Protein AF-A0A8H9FYK7-F1 (afdb_monomer)

Mean predicted aligned error: 7.8 Å

Foldseek 3Di:
DDDDDDPDDPPPPVPPALWFKKKKKKAKDPCQQQKKKKKWKKFFAPVFQDDPPWDKPQFDWDWDDDDRGMTIIMGIDVRPPDRMTMIITPTITQKIKMWMFMEGNDPPDAWMKMKIFMDGPNDTQDIDIDTHGNPDRGIWMWMAGSNRRNDIDID

Nearest PDB structures (foldseek):
  3u6g-assembly1_B  TM=6.099E-01  e=1.774E-05  Phocaeicola vulgatus ATCC 8482
  7ohz-assembly2_A  TM=3.981E-01  e=7.502E-01  Rattus norvegicus
  6owo-assembly1_M  TM=3.719E-01  e=5.424E-01  Mus musculus
  4mdr-assembly1_A  TM=4.360E-01  e=1.688E+00  Homo sapiens
  4en2-assembly2_A  TM=2.996E-01  e=4.468E+00  Mus musculus

pLDDT: mean 86.56, std 16.85, range [32.59, 98.5]

Solvent-accessible surface area (backbone atoms only — not comparable to full-atom values): 8569 Å² total; per-residue (Å²): 137,86,82,82,82,76,78,76,76,87,72,76,68,82,80,64,73,55,40,43,43,43,34,43,37,38,40,43,37,97,64,37,64,48,22,26,39,39,35,42,41,35,38,30,30,93,86,35,83,46,56,94,82,70,53,56,43,78,51,79,62,47,81,76,44,79,47,42,43,39,37,32,29,40,31,74,36,76,53,35,89,59,54,60,49,51,38,27,46,77,54,64,27,25,28,44,33,42,32,40,30,47,45,55,74,49,86,90,52,75,59,47,37,36,38,40,38,37,24,48,91,88,40,82,50,39,73,49,77,49,74,39,44,58,85,41,79,66,62,46,32,42,39,39,38,52,75,45,47,78,50,73,48,78,88

Sequence (155 aa):
MNISCQKDDENDIDNYMGKKVVELRITFGSNYATYGVNFGLQVASIDGGLNSSFRFDGINSTPSIVNDASITHQAEMSPISSSSQSIKTLMPVSSFSIATIAANLTENSTPLTAKYEFYIDGKKTAEKSLSFQSNDYAAKVLIFDVSNPSKLTEN

Secondary structure (DSSP, 8-state):
----------------TT-B-EEEEEEE-TTGGGEEEEEEEEEE-TT----TT--EESS--EEEEE-SSEEEEEEEESS---SEEEEEESS-BSEEEEEEEEEESSTTPPPEEEEEEEEETTEEEEEEEEEE-TT--PPEEEEEETTSTT-EEE-

Structure (mmCIF, N/CA/C/O backbone):
data_AF-A0A8H9FYK7-F1
#
_entry.id   AF-A0A8H9FYK7-F1
#
loop_
_atom_site.group_PDB
_atom_site.id
_atom_site.type_symbol
_atom_site.label_atom_id
_atom_site.label_alt_id
_atom_site.label_comp_id
_atom_site.label_asym_id
_atom_site.label_entity_id
_atom_site.label_seq_id
_atom_site.pdbx_PDB_ins_code
_atom_site.Cartn_x
_atom_site.Cartn_y
_atom_site.Cartn_z
_atom_site.occupancy
_atom_site.B_iso_or_equiv
_atom_site.auth_seq_id
_atom_site.auth_comp_id
_atom_site.auth_asym_id
_atom_site.auth_atom_id
_atom_site.pdbx_PDB_model_num
ATOM 1 N N . MET A 1 1 ? 44.154 32.854 -27.784 1.00 35.88 1 MET A N 1
ATOM 2 C CA . MET A 1 1 ? 42.839 32.450 -27.244 1.00 35.88 1 MET A CA 1
ATOM 3 C C . MET A 1 1 ? 42.866 30.942 -27.093 1.00 35.88 1 MET A C 1
ATOM 5 O O . MET A 1 1 ? 42.847 30.260 -28.104 1.00 35.88 1 MET A O 1
ATOM 9 N N . ASN A 1 2 ? 43.016 30.437 -25.869 1.00 32.59 2 ASN A N 1
ATOM 10 C CA . ASN A 1 2 ? 42.885 29.008 -25.585 1.00 32.59 2 ASN A CA 1
ATOM 11 C C . ASN A 1 2 ? 41.474 28.790 -25.049 1.00 32.59 2 ASN A C 1
ATOM 13 O O . ASN A 1 2 ? 41.136 29.317 -23.991 1.00 32.59 2 ASN A O 1
ATOM 17 N N . ILE A 1 3 ? 40.652 28.076 -25.812 1.00 42.03 3 ILE A N 1
ATOM 18 C CA . ILE A 1 3 ? 39.334 27.637 -25.367 1.00 42.03 3 ILE A CA 1
ATOM 19 C C . ILE A 1 3 ? 39.540 26.321 -24.616 1.00 42.03 3 ILE A C 1
ATOM 21 O O . ILE A 1 3 ? 40.102 25.362 -25.139 1.00 42.03 3 ILE A O 1
ATOM 25 N N . SER A 1 4 ? 39.139 26.364 -23.350 1.00 43.75 4 SER A N 1
ATOM 26 C CA . SER A 1 4 ? 39.103 25.284 -22.372 1.00 43.75 4 SER A CA 1
ATOM 27 C C . SER A 1 4 ? 38.319 24.070 -22.884 1.00 43.75 4 SER A C 1
ATOM 29 O O . SER A 1 4 ? 37.209 24.226 -23.382 1.00 43.75 4 SER A O 1
ATOM 31 N N . CYS A 1 5 ? 38.868 22.866 -22.712 1.00 44.12 5 CYS A N 1
ATOM 32 C CA . CYS A 1 5 ? 38.086 21.632 -22.632 1.00 44.12 5 CYS A CA 1
ATOM 33 C C . CYS A 1 5 ? 38.011 21.250 -21.152 1.00 44.12 5 CYS A C 1
ATOM 35 O O . CYS A 1 5 ? 38.846 20.490 -20.659 1.00 44.12 5 CYS A O 1
ATOM 37 N N . GLN A 1 6 ? 37.045 21.816 -20.429 1.00 41.66 6 GLN A N 1
ATOM 38 C CA . GLN A 1 6 ? 36.577 21.185 -19.202 1.00 41.66 6 GLN A CA 1
ATOM 39 C C . GLN A 1 6 ? 35.798 19.940 -19.624 1.00 41.66 6 GLN A C 1
ATOM 41 O O . GLN A 1 6 ? 34.865 20.026 -20.418 1.00 41.66 6 GLN A O 1
ATOM 46 N N . LYS A 1 7 ? 36.243 18.775 -19.147 1.00 45.22 7 LYS A N 1
ATOM 47 C CA . LYS A 1 7 ? 35.390 17.594 -19.082 1.00 45.22 7 LYS A CA 1
ATOM 48 C C . LYS A 1 7 ? 34.287 17.945 -18.096 1.00 45.22 7 LYS A C 1
ATOM 50 O O . LYS A 1 7 ? 34.588 18.129 -16.919 1.00 45.22 7 LYS A O 1
ATOM 55 N N . ASP A 1 8 ? 33.073 18.115 -18.603 1.00 41.72 8 ASP A N 1
ATOM 56 C CA . ASP A 1 8 ? 31.896 18.159 -17.753 1.00 41.72 8 ASP A CA 1
ATOM 57 C C . ASP A 1 8 ? 31.828 16.852 -16.967 1.00 41.72 8 ASP A C 1
ATOM 59 O O . ASP A 1 8 ? 32.059 15.765 -17.505 1.00 41.72 8 ASP A O 1
ATOM 63 N N . ASP A 1 9 ? 31.595 17.019 -15.672 1.00 39.38 9 ASP A N 1
ATOM 64 C CA . ASP A 1 9 ? 31.474 15.970 -14.683 1.00 39.38 9 ASP A CA 1
ATOM 65 C C . ASP A 1 9 ? 30.520 14.874 -15.173 1.00 39.38 9 ASP A C 1
ATOM 67 O O . ASP A 1 9 ? 29.344 15.127 -15.449 1.00 39.38 9 ASP A O 1
ATOM 71 N N . GLU A 1 10 ? 31.014 13.635 -15.196 1.00 42.81 10 GLU A N 1
ATOM 72 C CA . GLU A 1 10 ? 30.197 12.425 -15.118 1.00 42.81 10 GLU A CA 1
ATOM 73 C C . GLU A 1 10 ? 29.521 12.390 -13.737 1.00 42.81 10 GLU A C 1
ATOM 75 O O . GLU A 1 10 ? 29.811 11.560 -12.880 1.00 42.81 10 GLU A O 1
ATOM 80 N N . ASN A 1 11 ? 28.592 13.314 -13.495 1.00 38.06 11 ASN A N 1
ATOM 81 C CA . ASN A 1 11 ? 27.454 12.993 -12.660 1.00 38.06 11 ASN A CA 1
ATOM 82 C C . ASN A 1 11 ? 26.525 12.177 -13.551 1.00 38.06 11 ASN A C 1
ATOM 84 O O . ASN A 1 11 ? 25.569 12.706 -14.123 1.00 38.06 11 ASN A O 1
ATOM 88 N N . ASP A 1 12 ? 26.846 10.887 -13.671 1.00 37.44 12 ASP A N 1
ATOM 89 C CA . ASP A 1 12 ? 25.883 9.834 -13.974 1.00 37.44 12 ASP A CA 1
ATOM 90 C C . ASP A 1 12 ? 24.775 9.931 -12.914 1.00 37.44 12 ASP A C 1
ATOM 92 O O . ASP A 1 12 ? 24.747 9.247 -11.891 1.00 37.44 12 ASP A O 1
ATOM 96 N N . ILE A 1 13 ? 23.855 10.873 -13.124 1.00 43.84 13 ILE A N 1
ATOM 97 C CA . ILE A 1 13 ? 22.510 10.780 -12.592 1.00 43.84 13 ILE A CA 1
ATOM 98 C C . ILE A 1 13 ? 22.006 9.508 -13.241 1.00 43.84 13 ILE A C 1
ATOM 100 O O . ILE A 1 13 ? 21.737 9.532 -14.439 1.00 43.84 13 ILE A O 1
ATOM 104 N N . ASP A 1 14 ? 21.968 8.418 -12.472 1.00 41.62 14 ASP A N 1
ATOM 105 C CA . ASP A 1 14 ? 21.412 7.119 -12.844 1.00 41.62 14 ASP A CA 1
ATOM 106 C C . ASP A 1 14 ? 20.065 7.317 -13.550 1.00 41.62 14 ASP A C 1
ATOM 108 O O . ASP A 1 14 ? 18.987 7.273 -12.952 1.00 41.62 14 ASP A O 1
ATOM 112 N N . ASN A 1 15 ? 20.123 7.528 -14.861 1.00 41.91 15 ASN A N 1
ATOM 113 C CA . ASN A 1 15 ? 18.984 7.763 -15.731 1.00 41.91 15 ASN A CA 1
ATOM 114 C C . ASN A 1 15 ? 18.419 6.403 -16.158 1.00 41.91 15 ASN A C 1
ATOM 116 O O . ASN A 1 15 ? 18.028 6.180 -17.304 1.00 41.91 15 ASN A O 1
ATOM 120 N N . TYR A 1 16 ? 18.443 5.444 -15.227 1.00 45.53 16 TYR A N 1
ATOM 121 C CA . TYR A 1 16 ? 18.049 4.071 -15.465 1.00 45.53 16 TYR A CA 1
ATOM 122 C C . TYR A 1 16 ? 16.518 3.998 -15.453 1.00 45.53 16 TYR A C 1
ATOM 124 O O . TYR A 1 16 ? 15.873 3.739 -14.439 1.00 45.53 16 TYR A O 1
ATOM 132 N N . MET A 1 17 ? 15.949 4.270 -16.628 1.00 57.38 17 MET A N 1
ATOM 133 C CA . MET A 1 17 ? 14.714 3.671 -17.137 1.00 57.38 17 MET A CA 1
ATOM 134 C C . MET A 1 17 ? 13.450 3.862 -16.289 1.00 57.38 17 MET A C 1
ATOM 136 O O . MET A 1 17 ? 12.656 2.937 -16.223 1.00 57.38 17 MET A O 1
ATOM 140 N N . GLY A 1 18 ? 13.225 5.011 -15.636 1.00 75.75 18 GLY A N 1
ATOM 141 C CA . GLY A 1 18 ? 11.903 5.393 -15.088 1.00 75.75 18 GLY A CA 1
ATOM 142 C C . GLY A 1 18 ? 11.185 4.341 -14.219 1.00 75.75 18 GLY A C 1
ATOM 143 O O . GLY A 1 18 ? 9.966 4.400 -14.068 1.00 75.75 18 GLY A O 1
ATOM 144 N N . LYS A 1 19 ? 11.922 3.356 -13.694 1.00 90.06 19 LYS A N 1
ATOM 145 C CA . LYS A 1 19 ? 11.426 2.189 -12.972 1.00 90.06 19 LYS A CA 1
ATOM 146 C C . LYS A 1 19 ? 12.319 1.926 -11.790 1.00 90.06 19 LYS A C 1
ATOM 148 O O . LYS A 1 19 ? 13.541 1.878 -11.923 1.00 90.06 19 LYS A O 1
ATOM 153 N N . LYS A 1 20 ? 11.710 1.684 -10.640 1.00 92.88 20 LYS A N 1
ATOM 154 C CA . LYS A 1 20 ? 12.424 1.401 -9.399 1.00 92.88 20 LYS A CA 1
ATOM 155 C C . LYS A 1 20 ? 11.628 0.427 -8.559 1.00 92.88 20 LYS A C 1
ATOM 157 O O . LYS A 1 20 ? 10.419 0.277 -8.728 1.00 92.88 20 LYS A O 1
ATOM 162 N N . VAL A 1 21 ? 12.328 -0.249 -7.659 1.00 94.25 21 VAL A N 1
ATOM 163 C CA . VAL A 1 21 ? 11.668 -1.006 -6.603 1.00 94.25 21 VAL A CA 1
ATOM 164 C C . VAL A 1 21 ? 11.094 -0.006 -5.605 1.00 94.25 21 VAL A C 1
ATOM 166 O O . VAL A 1 21 ? 11.822 0.796 -5.023 1.00 94.25 21 VAL A O 1
ATOM 169 N N . VAL A 1 22 ? 9.781 -0.067 -5.423 1.00 96.38 22 VAL A N 1
ATOM 170 C CA . VAL A 1 22 ? 9.030 0.751 -4.472 1.00 96.38 22 VAL A CA 1
ATOM 171 C C . VAL A 1 22 ? 8.748 -0.056 -3.209 1.00 96.38 22 VAL A C 1
ATOM 173 O O . VAL A 1 22 ? 8.333 -1.218 -3.293 1.00 96.38 22 VAL A O 1
ATOM 176 N N . GLU A 1 23 ? 8.953 0.571 -2.051 1.00 98.31 23 GLU A N 1
ATOM 177 C CA . GLU A 1 23 ? 8.504 0.086 -0.745 1.00 98.31 23 GLU A CA 1
ATOM 178 C C . GLU A 1 23 ? 7.422 1.020 -0.169 1.00 98.31 23 GLU A C 1
ATOM 180 O O . GLU A 1 23 ? 7.653 2.189 0.139 1.00 98.31 23 GLU A O 1
ATOM 185 N N . LEU A 1 24 ? 6.229 0.443 -0.061 1.00 98.31 24 LEU A N 1
ATOM 186 C CA . LEU A 1 24 ? 5.086 0.745 0.787 1.00 98.31 24 LEU A CA 1
ATOM 187 C C . LEU A 1 24 ? 5.349 0.644 2.293 1.00 98.31 24 LEU A C 1
ATOM 189 O O . LEU A 1 24 ? 5.353 -0.483 2.758 1.00 98.31 24 LEU A O 1
ATOM 193 N N . ARG A 1 25 ? 5.433 1.711 3.096 1.00 98.44 25 ARG A N 1
ATOM 194 C CA . ARG A 1 25 ? 5.246 1.585 4.560 1.00 98.44 25 ARG A CA 1
ATOM 195 C C . ARG A 1 25 ? 3.942 2.214 5.017 1.00 98.44 25 ARG A C 1
ATOM 197 O O . ARG A 1 25 ? 3.696 3.387 4.763 1.00 98.44 25 ARG A O 1
ATOM 204 N N . ILE A 1 26 ? 3.122 1.440 5.718 1.00 98.44 26 ILE A N 1
ATOM 205 C CA . ILE A 1 26 ? 1.863 1.887 6.309 1.00 98.44 26 ILE A CA 1
ATOM 206 C C . ILE A 1 26 ? 2.007 1.830 7.828 1.00 98.44 26 ILE A C 1
ATOM 208 O O . ILE A 1 26 ? 2.431 0.814 8.377 1.00 98.44 26 ILE A O 1
ATOM 212 N N . THR A 1 27 ? 1.660 2.916 8.510 1.00 98.50 27 THR A N 1
ATOM 213 C CA . THR A 1 27 ? 1.553 2.971 9.973 1.00 98.50 27 THR A CA 1
ATOM 214 C C . THR A 1 27 ? 0.130 3.340 10.347 1.00 98.50 27 THR A C 1
ATOM 216 O O . THR A 1 27 ? -0.335 4.425 10.003 1.00 98.50 27 THR A O 1
ATOM 219 N N . PHE A 1 28 ? -0.559 2.448 11.045 1.00 97.75 28 PHE A N 1
ATOM 220 C CA . PHE A 1 28 ? -1.934 2.642 11.483 1.00 97.75 28 PHE A CA 1
ATOM 221 C C . PHE A 1 28 ? -1.995 3.324 12.854 1.00 97.75 28 PHE A C 1
ATOM 223 O O . PHE A 1 28 ? -1.103 3.171 13.691 1.00 97.75 28 PHE A O 1
ATOM 230 N N . GLY A 1 29 ? -3.075 4.068 13.088 1.00 96.62 29 GLY A N 1
ATOM 231 C CA . GLY A 1 29 ? -3.415 4.638 14.387 1.00 96.62 29 GLY A CA 1
ATOM 232 C C . GLY A 1 29 ? -3.665 3.560 15.442 1.00 96.62 29 GLY A C 1
ATOM 233 O O . GLY A 1 29 ? -3.829 2.384 15.132 1.00 96.62 29 GLY A O 1
ATOM 234 N N . SER A 1 30 ? -3.715 3.953 16.714 1.00 95.62 30 SER A N 1
ATOM 235 C CA . SER A 1 30 ? -3.792 3.028 17.858 1.00 95.62 30 SER A CA 1
ATOM 236 C C . SER A 1 30 ? -5.019 2.106 17.867 1.00 95.62 30 SER A C 1
ATOM 238 O O . SER A 1 30 ? -4.987 1.062 18.510 1.00 95.62 30 SER A O 1
ATOM 240 N N . ASN A 1 31 ? -6.080 2.464 17.145 1.00 94.19 31 ASN A N 1
ATOM 241 C CA . ASN A 1 31 ? -7.308 1.687 16.986 1.00 94.19 31 ASN A CA 1
ATOM 242 C C . ASN A 1 31 ? -7.260 0.664 15.834 1.00 94.19 31 ASN A C 1
ATOM 244 O O . ASN A 1 31 ? -8.291 0.093 15.497 1.00 94.19 31 ASN A O 1
ATOM 248 N N . TYR A 1 32 ? -6.098 0.401 15.229 1.00 95.12 32 TYR A N 1
ATOM 249 C CA . TYR A 1 32 ? -5.964 -0.504 14.077 1.00 95.12 32 TYR A CA 1
ATOM 250 C C . TYR A 1 32 ? -6.607 -1.885 14.277 1.00 95.12 32 TYR A C 1
ATOM 252 O O . TYR A 1 32 ? -7.255 -2.398 13.371 1.00 95.12 32 TYR A O 1
ATOM 260 N N . ALA A 1 33 ? -6.500 -2.466 15.474 1.00 95.12 33 ALA A N 1
ATOM 261 C CA . ALA A 1 33 ? -7.021 -3.801 15.763 1.00 95.12 33 ALA A CA 1
ATOM 262 C C . ALA A 1 33 ? -8.561 -3.889 15.716 1.00 95.12 33 ALA A C 1
ATOM 264 O O . ALA A 1 33 ? -9.106 -4.988 15.652 1.00 95.12 33 ALA A O 1
ATOM 265 N N . THR A 1 34 ? -9.274 -2.753 15.735 1.00 94.06 34 THR A N 1
ATOM 266 C CA . THR A 1 34 ? -10.742 -2.706 15.601 1.00 94.06 34 THR A CA 1
ATOM 267 C C . THR A 1 34 ? -11.198 -2.535 14.153 1.00 94.06 34 THR A C 1
ATOM 269 O O . THR A 1 34 ? -12.380 -2.297 13.911 1.00 94.06 34 THR A O 1
ATOM 272 N N . TYR A 1 35 ? -10.274 -2.601 13.196 1.00 94.69 35 TYR A N 1
ATOM 273 C CA . TYR A 1 35 ? -10.541 -2.450 11.775 1.00 94.69 35 TYR A CA 1
ATOM 274 C C . TYR A 1 35 ? -10.072 -3.681 11.001 1.00 94.69 35 TYR A C 1
ATOM 276 O O . TYR A 1 35 ? -9.118 -4.357 11.387 1.00 94.69 35 TYR A O 1
ATOM 284 N N . GLY A 1 36 ? -10.743 -3.945 9.887 1.00 95.12 36 GLY A N 1
ATOM 285 C CA . GLY A 1 36 ? -10.218 -4.719 8.773 1.00 95.12 36 GLY A CA 1
ATOM 286 C C . GLY A 1 36 ? -9.891 -3.791 7.606 1.00 95.12 36 GLY A C 1
ATOM 287 O O . GLY A 1 36 ? -10.495 -2.726 7.463 1.00 95.12 36 GLY A O 1
ATOM 288 N N . VAL A 1 37 ? -8.936 -4.179 6.768 1.00 95.56 37 VAL A N 1
ATOM 289 C CA . VAL A 1 37 ? -8.566 -3.452 5.549 1.00 95.56 37 VAL A CA 1
ATOM 290 C C . VAL A 1 37 ? -8.523 -4.382 4.353 1.00 95.56 37 VAL A C 1
ATOM 292 O O . VAL A 1 37 ? -8.085 -5.529 4.449 1.00 95.56 37 VAL A O 1
ATOM 295 N N . ASN A 1 38 ? -8.942 -3.851 3.212 1.00 95.75 38 ASN A N 1
ATOM 296 C CA . ASN A 1 38 ? -8.720 -4.448 1.909 1.00 95.75 38 ASN A CA 1
ATOM 297 C C . ASN A 1 38 ? -7.863 -3.492 1.073 1.00 95.75 38 ASN A C 1
ATOM 299 O O . ASN A 1 38 ? -8.143 -2.291 0.998 1.00 95.75 38 ASN A O 1
ATOM 303 N N . PHE A 1 39 ? -6.809 -4.033 0.471 1.00 97.12 39 PHE A N 1
ATOM 304 C CA . PHE A 1 39 ? -5.900 -3.319 -0.406 1.00 97.12 39 PHE A CA 1
ATOM 305 C C . PHE A 1 39 ? -6.044 -3.802 -1.842 1.00 97.12 39 PHE A C 1
ATOM 307 O O . PHE A 1 39 ? -5.804 -4.973 -2.133 1.00 97.12 39 PHE A O 1
ATOM 314 N N . GLY A 1 40 ? -6.323 -2.870 -2.750 1.00 97.31 40 GLY A N 1
ATO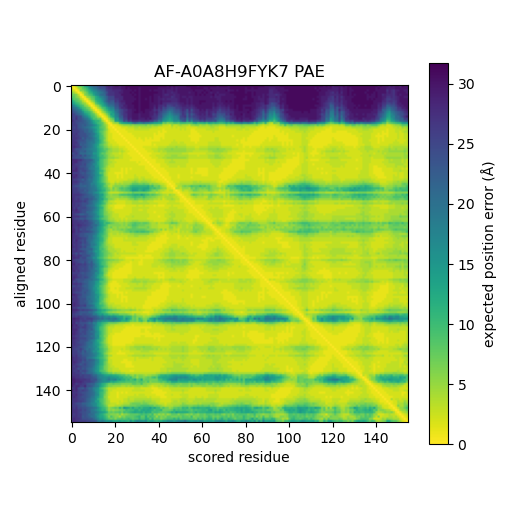M 315 C CA . GLY A 1 40 ? -6.039 -3.026 -4.172 1.00 97.31 40 GLY A CA 1
ATOM 316 C C . GLY A 1 40 ? -4.639 -2.499 -4.464 1.00 97.31 40 GLY A C 1
ATOM 317 O O . GLY A 1 40 ? -4.415 -1.293 -4.399 1.00 97.31 40 GLY A O 1
ATOM 318 N N . LEU A 1 41 ? -3.695 -3.385 -4.767 1.00 97.75 41 LEU A N 1
ATOM 319 C CA . LEU A 1 41 ? -2.308 -3.045 -5.079 1.00 97.75 41 LEU A CA 1
ATOM 320 C C . LEU A 1 41 ? -2.108 -3.136 -6.587 1.00 97.75 41 LEU A C 1
ATOM 322 O O . LEU A 1 41 ? -2.149 -4.232 -7.143 1.00 97.75 41 LEU A O 1
ATOM 326 N N . GLN A 1 42 ? -1.883 -2.009 -7.249 1.00 96.56 42 GLN A N 1
ATOM 327 C CA . GLN A 1 42 ? -1.633 -1.970 -8.685 1.00 96.56 42 GLN A CA 1
ATOM 328 C C . GLN A 1 42 ? -0.207 -1.512 -8.962 1.00 96.56 42 GLN A C 1
ATOM 330 O O . GLN A 1 42 ? 0.286 -0.560 -8.364 1.00 96.56 42 GLN A O 1
ATOM 335 N N . VAL A 1 43 ? 0.441 -2.166 -9.915 1.00 96.00 43 VAL A N 1
ATOM 336 C CA . VAL A 1 43 ? 1.706 -1.716 -10.491 1.00 96.00 43 VAL A CA 1
ATOM 337 C C . VAL A 1 43 ? 1.574 -1.589 -11.997 1.00 96.00 43 VAL A C 1
ATOM 339 O O . VAL A 1 43 ? 0.778 -2.295 -12.627 1.00 96.00 43 VAL A O 1
ATOM 342 N N . ALA A 1 44 ? 2.360 -0.690 -12.578 1.00 94.50 44 ALA A N 1
ATOM 343 C CA . ALA A 1 44 ? 2.476 -0.567 -14.021 1.00 94.50 44 ALA A CA 1
ATOM 344 C C . ALA A 1 44 ? 3.925 -0.361 -14.460 1.00 94.50 44 ALA A C 1
ATOM 346 O O . ALA A 1 44 ? 4.807 -0.016 -13.669 1.00 94.50 44 ALA A O 1
ATOM 347 N N . SER A 1 45 ? 4.153 -0.595 -15.746 1.00 91.75 45 SER A N 1
ATOM 348 C CA . SER A 1 45 ? 5.464 -0.611 -16.373 1.00 91.75 45 SER A CA 1
ATOM 349 C C . SER A 1 45 ? 5.385 -0.003 -17.774 1.00 91.75 45 SER A C 1
ATOM 351 O O . SER A 1 45 ? 4.664 -0.522 -18.624 1.00 91.75 45 SER A O 1
ATOM 353 N N . ILE A 1 46 ? 6.104 1.099 -18.016 1.00 86.38 46 ILE A N 1
ATOM 354 C CA . ILE A 1 46 ? 5.982 1.910 -19.249 1.00 86.38 46 ILE A CA 1
ATOM 355 C C . ILE A 1 46 ? 6.394 1.187 -20.545 1.00 86.38 46 ILE A C 1
ATOM 357 O O . ILE A 1 46 ? 5.901 1.520 -21.615 1.00 86.38 46 ILE A O 1
ATOM 361 N N . ASP A 1 47 ? 7.265 0.189 -20.454 1.00 84.88 47 ASP A N 1
ATOM 362 C CA . ASP A 1 47 ? 7.786 -0.650 -21.549 1.00 84.88 47 ASP A CA 1
ATOM 363 C C . ASP A 1 47 ? 7.454 -2.138 -21.327 1.00 84.88 47 ASP A C 1
ATOM 365 O O . ASP A 1 47 ? 8.075 -3.026 -21.907 1.00 84.88 47 ASP A O 1
ATOM 369 N N . GLY A 1 48 ? 6.470 -2.427 -20.469 1.00 81.69 48 GLY A N 1
ATOM 370 C CA . GLY A 1 48 ? 6.068 -3.791 -20.137 1.00 81.69 48 GLY A CA 1
ATOM 371 C C . GLY A 1 48 ? 7.108 -4.540 -19.295 1.00 81.69 48 GLY A C 1
ATOM 372 O O . GLY A 1 48 ? 7.850 -3.943 -18.511 1.00 81.69 48 GLY A O 1
ATOM 373 N N . GLY A 1 49 ? 7.151 -5.868 -19.397 1.00 82.44 49 GLY A N 1
ATOM 374 C CA . GLY A 1 49 ? 8.100 -6.693 -18.636 1.00 82.44 49 GLY A CA 1
ATOM 375 C C . GLY A 1 49 ? 7.650 -7.045 -17.215 1.00 82.44 49 GLY A C 1
ATOM 376 O O . GLY A 1 49 ? 8.408 -7.677 -16.476 1.00 82.44 49 GLY A O 1
ATOM 377 N N . LEU A 1 50 ? 6.412 -6.706 -16.839 1.00 88.19 50 LEU A N 1
ATOM 378 C CA . LEU A 1 50 ? 5.758 -7.376 -15.721 1.00 88.19 50 LEU A CA 1
ATOM 379 C C . LEU A 1 50 ? 5.369 -8.778 -16.186 1.00 88.19 50 LEU A C 1
ATOM 381 O O . LEU A 1 50 ? 4.811 -8.960 -17.264 1.00 88.19 50 LEU A O 1
ATOM 385 N N . ASN A 1 51 ? 5.694 -9.790 -15.394 1.00 84.81 51 ASN A N 1
ATOM 386 C CA . ASN A 1 51 ? 5.335 -11.166 -15.713 1.00 84.81 51 ASN A CA 1
ATOM 387 C C . ASN A 1 51 ? 4.385 -11.727 -14.648 1.00 84.81 51 ASN A C 1
ATOM 389 O O . ASN A 1 51 ? 4.251 -11.185 -13.551 1.00 84.81 51 ASN A O 1
ATOM 393 N N . SER A 1 52 ? 3.747 -12.854 -14.953 1.00 83.56 52 SER A N 1
ATOM 394 C CA . SER A 1 52 ? 2.746 -13.486 -14.082 1.00 83.56 52 SER A CA 1
ATOM 395 C C . SER A 1 52 ? 3.285 -13.988 -12.734 1.00 83.56 52 SER A C 1
ATOM 397 O O . SER A 1 52 ? 2.502 -14.303 -11.829 1.00 83.56 52 SER A O 1
ATOM 399 N N . SER A 1 53 ? 4.609 -14.038 -12.567 1.00 87.38 53 SER A N 1
ATOM 400 C CA . SER A 1 53 ? 5.269 -14.367 -11.301 1.00 87.38 53 SER A CA 1
ATOM 401 C C . SER A 1 53 ? 5.506 -13.157 -10.393 1.00 87.38 53 SER A C 1
ATOM 403 O O . SER A 1 53 ? 5.963 -13.350 -9.271 1.00 87.38 53 SER A O 1
ATOM 405 N N . PHE A 1 54 ? 5.157 -11.933 -10.818 1.00 91.19 54 PHE A N 1
ATOM 406 C CA . PHE A 1 54 ? 5.236 -10.742 -9.968 1.00 91.19 54 PHE A CA 1
ATOM 407 C C . PHE A 1 54 ? 4.501 -10.969 -8.643 1.00 91.19 54 PHE A C 1
ATOM 409 O O . PHE A 1 54 ? 3.347 -11.403 -8.623 1.00 91.19 54 PHE A O 1
ATOM 416 N N . ARG A 1 55 ? 5.148 -10.650 -7.524 1.00 92.31 55 ARG A N 1
ATOM 417 C CA . ARG A 1 55 ? 4.538 -10.653 -6.191 1.00 92.31 55 ARG A CA 1
ATOM 418 C C . ARG A 1 55 ? 4.981 -9.412 -5.426 1.00 92.31 55 ARG A C 1
ATOM 420 O O . ARG A 1 55 ? 5.981 -8.778 -5.765 1.00 92.31 55 ARG A O 1
ATOM 427 N N . PHE A 1 56 ? 4.222 -9.097 -4.387 1.00 95.94 56 PHE A N 1
ATOM 428 C CA . PHE A 1 56 ? 4.638 -8.155 -3.360 1.00 95.94 56 PHE A CA 1
ATOM 429 C C . PHE A 1 56 ? 5.265 -8.935 -2.208 1.00 95.94 56 PHE A C 1
ATOM 431 O O . PHE A 1 56 ? 4.746 -9.979 -1.816 1.00 95.94 56 PHE A O 1
ATOM 438 N N . ASP A 1 57 ? 6.367 -8.425 -1.680 1.00 96.94 57 ASP A N 1
ATOM 439 C CA . ASP A 1 57 ? 6.926 -8.871 -0.410 1.00 96.94 57 ASP A CA 1
ATOM 440 C C . ASP A 1 57 ? 6.243 -8.144 0.753 1.00 96.94 57 ASP A C 1
ATOM 442 O O . ASP A 1 57 ? 5.752 -7.023 0.598 1.00 96.94 57 ASP A O 1
ATOM 446 N N . GLY A 1 58 ? 6.207 -8.793 1.913 1.00 95.56 58 GLY A N 1
ATOM 447 C CA . GLY A 1 58 ? 5.617 -8.267 3.141 1.00 95.56 58 GLY A CA 1
ATOM 448 C C . GLY A 1 58 ? 4.096 -8.406 3.256 1.00 95.56 58 GLY A C 1
ATOM 449 O O . GLY A 1 58 ? 3.574 -8.236 4.353 1.00 95.56 58 GLY A O 1
ATOM 450 N N . ILE A 1 59 ? 3.372 -8.781 2.194 1.00 95.81 59 ILE A N 1
ATOM 451 C CA . ILE A 1 59 ? 1.918 -9.004 2.253 1.00 95.81 59 ILE A CA 1
ATOM 452 C C . ILE A 1 59 ? 1.469 -10.216 1.431 1.00 95.81 59 ILE A C 1
ATOM 454 O O . ILE A 1 59 ? 1.837 -10.381 0.267 1.00 95.81 59 ILE A O 1
ATOM 458 N N . ASN A 1 60 ? 0.602 -11.040 2.023 1.00 9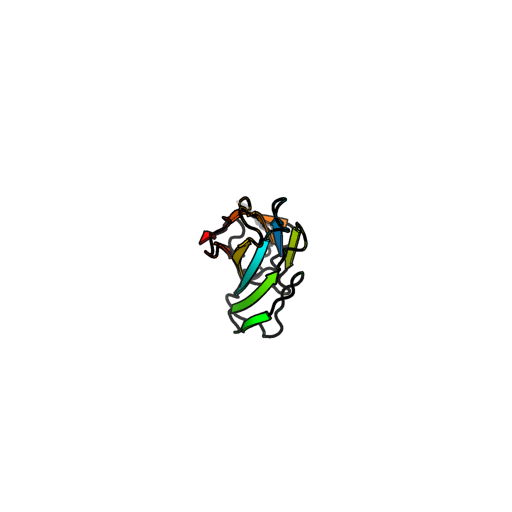4.56 60 ASN A N 1
ATOM 459 C CA . ASN A 1 60 ? -0.083 -12.106 1.297 1.00 94.56 60 ASN A CA 1
ATOM 460 C C . ASN A 1 60 ? -1.158 -11.482 0.404 1.00 94.56 60 ASN A C 1
ATOM 462 O O . ASN A 1 60 ? -2.119 -10.893 0.894 1.00 94.56 60 ASN A O 1
ATOM 466 N N . SER A 1 61 ? -0.985 -11.598 -0.910 1.00 95.00 61 SER A N 1
ATOM 467 C CA . SER A 1 61 ? -1.872 -10.992 -1.899 1.00 95.00 61 SER A CA 1
ATOM 468 C C . SER A 1 61 ? -2.162 -11.955 -3.047 1.00 95.00 61 SER A C 1
ATOM 470 O O . SER A 1 61 ? -1.326 -12.790 -3.397 1.00 95.00 61 SER A O 1
ATOM 472 N N . THR A 1 62 ? -3.346 -11.830 -3.642 1.00 95.25 62 THR A N 1
ATOM 473 C CA . THR A 1 62 ? -3.793 -12.665 -4.762 1.00 95.25 62 THR A CA 1
ATOM 474 C C . THR A 1 62 ? -3.863 -11.824 -6.037 1.00 95.25 62 THR A C 1
ATOM 476 O O . THR A 1 62 ? -4.503 -10.768 -6.021 1.00 95.25 62 THR A O 1
ATOM 479 N N . PRO A 1 63 ? -3.242 -12.253 -7.152 1.00 92.94 63 PRO A N 1
ATOM 480 C CA . PRO A 1 63 ? -3.372 -11.554 -8.425 1.00 92.94 63 PRO A CA 1
ATOM 481 C C . PRO A 1 63 ? -4.825 -11.584 -8.910 1.00 92.94 63 PRO A C 1
ATOM 483 O O . PRO A 1 63 ? -5.473 -12.625 -8.890 1.00 92.94 63 PRO A O 1
ATOM 486 N N . SER A 1 64 ? -5.335 -10.435 -9.347 1.00 88.56 64 SER A N 1
ATOM 487 C CA . SER A 1 64 ? -6.693 -10.272 -9.890 1.00 88.56 64 SER A CA 1
ATOM 488 C C . SER A 1 64 ? -6.685 -9.937 -11.380 1.00 88.56 64 SER A C 1
ATOM 490 O O . SER A 1 64 ? -7.515 -10.440 -12.129 1.00 88.56 64 SER A O 1
ATOM 492 N N . ILE A 1 65 ? -5.743 -9.098 -11.819 1.00 86.50 65 ILE A N 1
ATOM 493 C CA . ILE A 1 65 ? -5.548 -8.722 -13.225 1.00 86.50 65 ILE A CA 1
ATOM 494 C C . ILE A 1 65 ? -4.056 -8.828 -13.510 1.00 86.50 65 ILE A C 1
ATOM 496 O O . ILE A 1 65 ? -3.251 -8.291 -12.752 1.00 86.50 65 ILE A O 1
ATOM 500 N N . VAL A 1 66 ? -3.687 -9.526 -14.583 1.00 88.06 66 VAL A N 1
ATOM 501 C CA . VAL A 1 66 ? -2.287 -9.723 -14.970 1.00 88.06 66 VAL A CA 1
ATOM 502 C C . VAL A 1 66 ? -2.149 -9.517 -16.470 1.00 88.06 66 VAL A C 1
ATOM 504 O O . VAL A 1 66 ? -2.696 -10.285 -17.259 1.00 88.06 66 VAL A O 1
ATOM 507 N N . ASN A 1 67 ? -1.396 -8.494 -16.852 1.00 87.31 67 ASN A N 1
ATOM 508 C CA . ASN A 1 67 ? -0.849 -8.331 -18.192 1.00 87.31 67 ASN A CA 1
ATOM 509 C C . ASN A 1 67 ? 0.597 -7.817 -18.099 1.00 87.31 67 ASN A C 1
ATOM 511 O O . ASN A 1 67 ? 1.130 -7.605 -17.009 1.00 87.31 67 ASN A O 1
ATOM 515 N N . ASP A 1 68 ? 1.247 -7.681 -19.246 1.00 85.06 68 ASP A N 1
ATOM 516 C CA . ASP A 1 68 ? 2.650 -7.286 -19.360 1.00 85.06 68 ASP A CA 1
ATOM 517 C C . ASP A 1 68 ? 2.926 -5.835 -18.933 1.00 85.06 68 ASP A C 1
ATOM 519 O O . ASP A 1 68 ? 4.019 -5.536 -18.443 1.00 85.06 68 ASP A O 1
ATOM 523 N N . ALA A 1 69 ? 1.941 -4.949 -19.082 1.00 89.75 69 ALA A N 1
ATOM 524 C CA . ALA A 1 69 ? 2.033 -3.529 -18.757 1.00 89.75 69 ALA A CA 1
ATOM 525 C C . ALA A 1 69 ? 1.543 -3.183 -17.341 1.00 89.75 69 ALA A C 1
ATOM 527 O O . ALA A 1 69 ? 1.995 -2.194 -16.763 1.00 89.75 69 ALA A O 1
ATOM 528 N N . SER A 1 70 ? 0.626 -3.964 -16.765 1.00 93.19 70 SER A N 1
ATOM 529 C CA . SER A 1 70 ? 0.038 -3.716 -15.448 1.00 93.19 70 SER A CA 1
ATOM 530 C C . SER A 1 70 ? -0.455 -4.989 -14.762 1.00 93.19 70 SER A C 1
ATOM 532 O O . SER A 1 70 ? -1.038 -5.887 -15.375 1.00 93.19 70 SER A O 1
ATOM 534 N N . ILE A 1 71 ? -0.249 -5.032 -13.448 1.00 95.06 71 ILE A N 1
ATOM 535 C CA . ILE A 1 71 ? -0.695 -6.112 -12.574 1.00 95.06 71 ILE A CA 1
ATOM 536 C C . ILE A 1 71 ? -1.432 -5.505 -11.383 1.00 95.06 71 ILE A C 1
ATOM 538 O O . ILE A 1 71 ? -0.940 -4.562 -10.764 1.00 95.06 71 ILE A O 1
ATOM 542 N N . THR A 1 72 ? -2.580 -6.086 -11.040 1.00 95.56 72 THR A N 1
ATOM 543 C CA . THR A 1 72 ? -3.354 -5.738 -9.845 1.00 95.56 72 THR A CA 1
ATOM 544 C C . THR A 1 72 ? -3.480 -6.951 -8.943 1.00 95.56 72 THR A C 1
ATOM 546 O O . THR A 1 72 ? -3.915 -8.018 -9.386 1.00 95.56 72 THR A O 1
ATOM 549 N N . HIS A 1 73 ? -3.133 -6.787 -7.672 1.00 96.75 73 HIS A N 1
ATOM 550 C CA . HIS A 1 73 ? -3.372 -7.757 -6.614 1.00 96.75 73 HIS A CA 1
ATOM 551 C C . HIS A 1 73 ? -4.384 -7.222 -5.607 1.00 96.75 73 HIS A C 1
ATOM 553 O O . HIS A 1 73 ? -4.517 -6.014 -5.422 1.00 96.75 73 HIS A O 1
ATOM 559 N N . GLN A 1 74 ? -5.041 -8.144 -4.914 1.00 96.75 74 GLN A N 1
ATOM 560 C CA . GLN A 1 74 ? -5.858 -7.848 -3.746 1.00 96.75 74 GLN A CA 1
ATOM 561 C C . GLN A 1 74 ? -5.248 -8.490 -2.504 1.00 96.75 74 GLN A C 1
ATOM 563 O O . GLN A 1 74 ? -4.743 -9.614 -2.566 1.00 96.75 74 GLN A O 1
ATOM 568 N N . ALA A 1 75 ? -5.298 -7.783 -1.383 1.00 96.62 75 ALA A N 1
ATOM 569 C CA . ALA A 1 75 ? -4.901 -8.297 -0.081 1.00 96.62 75 ALA A CA 1
ATOM 570 C C . ALA A 1 75 ? -5.914 -7.870 0.977 1.00 96.62 75 ALA A C 1
ATOM 572 O O . ALA A 1 75 ? -6.377 -6.734 0.969 1.00 96.62 75 ALA A O 1
ATOM 573 N N . GLU A 1 76 ? -6.232 -8.766 1.901 1.00 96.25 76 GLU A N 1
ATOM 574 C CA . GLU A 1 76 ? -7.161 -8.504 2.996 1.00 96.25 76 GLU A CA 1
ATOM 575 C C . GLU A 1 76 ? -6.470 -8.770 4.334 1.00 96.25 76 GLU A C 1
ATOM 577 O O . GLU A 1 76 ? -5.736 -9.748 4.485 1.00 96.25 76 GLU A O 1
ATOM 582 N N . MET A 1 77 ? -6.712 -7.895 5.309 1.00 95.44 77 MET A N 1
ATOM 583 C CA . MET A 1 77 ? -6.285 -8.059 6.694 1.00 95.44 77 MET A CA 1
ATOM 584 C C . MET A 1 77 ? -7.459 -7.720 7.606 1.00 95.44 77 MET A C 1
ATOM 586 O O . MET A 1 77 ? -7.813 -6.553 7.743 1.00 95.44 77 MET A O 1
ATOM 590 N N . SER A 1 78 ? -8.070 -8.722 8.229 1.00 94.12 78 SER A N 1
ATOM 591 C CA . SER A 1 78 ? -9.220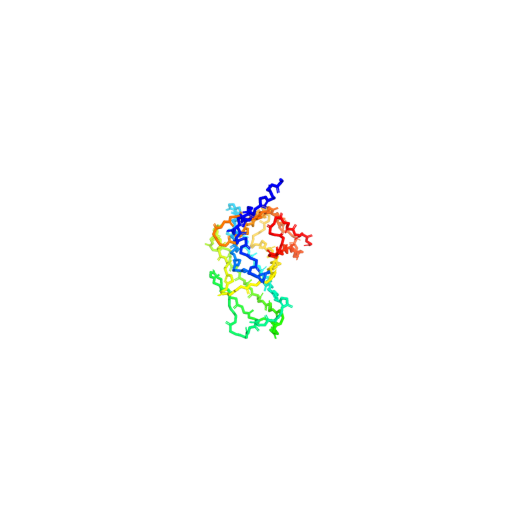 -8.522 9.112 1.00 94.12 78 SER A CA 1
ATOM 592 C C . SER A 1 78 ? -9.158 -9.494 10.300 1.00 94.12 78 SER A C 1
ATOM 594 O O . SER A 1 78 ? -9.323 -10.699 10.094 1.00 94.12 78 SER A O 1
ATOM 596 N N . PRO A 1 79 ? -8.888 -9.018 11.534 1.00 95.19 79 PRO A N 1
ATOM 597 C CA . PRO A 1 79 ? -8.485 -7.650 11.884 1.00 95.19 79 PRO A CA 1
ATOM 598 C C . PRO A 1 79 ? -7.079 -7.295 11.372 1.00 95.19 79 PRO A C 1
ATOM 600 O O . PRO A 1 79 ? -6.281 -8.174 11.035 1.00 95.19 79 PRO A O 1
ATOM 603 N N . ILE A 1 80 ? -6.739 -6.003 11.368 1.00 96.56 80 ILE A N 1
ATOM 604 C CA . ILE A 1 80 ? -5.349 -5.565 11.193 1.00 96.56 80 ILE A CA 1
ATOM 605 C C . ILE A 1 80 ? -4.524 -6.106 12.373 1.00 96.56 80 ILE A C 1
ATOM 607 O O . ILE A 1 80 ? -4.758 -5.756 13.529 1.00 96.56 80 ILE A O 1
ATOM 611 N N . SER A 1 81 ? -3.540 -6.957 12.083 1.00 94.00 81 SER A N 1
ATOM 612 C CA . SER A 1 81 ? -2.765 -7.689 13.096 1.00 94.00 81 SER A CA 1
ATOM 613 C C . SER A 1 81 ? -1.529 -6.947 13.619 1.00 94.00 81 SER A C 1
ATOM 615 O O . SER A 1 81 ? -0.938 -7.371 14.610 1.00 94.00 81 SER A O 1
ATOM 617 N N . SER A 1 82 ? -1.130 -5.848 12.974 1.00 95.69 82 SER A N 1
ATOM 618 C CA . SER A 1 82 ? 0.048 -5.048 13.325 1.00 95.69 82 SER A CA 1
ATOM 619 C C . SER A 1 82 ? -0.214 -3.563 13.084 1.00 95.69 82 SER A C 1
ATOM 621 O O . SER A 1 82 ? -0.836 -3.189 12.092 1.00 95.69 82 SER A O 1
ATOM 623 N N . SER A 1 83 ? 0.327 -2.697 13.944 1.00 95.94 83 SER A N 1
ATOM 624 C CA . SER A 1 83 ? 0.262 -1.241 13.757 1.00 95.94 83 SER A CA 1
ATOM 625 C C . SER A 1 83 ? 1.112 -0.742 12.588 1.00 95.94 83 SER A C 1
ATOM 627 O O . SER A 1 83 ? 1.014 0.426 12.219 1.00 95.94 83 SER A O 1
ATOM 629 N N . SER A 1 84 ? 1.975 -1.586 12.019 1.00 96.81 84 SER A N 1
ATOM 630 C CA . SER A 1 84 ? 2.797 -1.243 10.862 1.00 96.81 84 SER A CA 1
ATOM 631 C C . SER A 1 84 ? 2.883 -2.392 9.864 1.00 96.81 84 SER A C 1
ATOM 633 O O . SER A 1 84 ? 2.962 -3.560 10.250 1.00 96.81 84 SER A O 1
ATOM 635 N N . GLN A 1 85 ? 2.886 -2.034 8.583 1.00 97.19 85 GLN A N 1
ATOM 636 C CA . GLN A 1 85 ? 2.976 -2.944 7.452 1.00 97.19 85 GLN A CA 1
ATOM 637 C C . GLN A 1 85 ? 3.987 -2.396 6.440 1.00 97.19 85 GLN A C 1
ATOM 639 O O . GLN A 1 85 ? 3.906 -1.228 6.065 1.00 97.19 85 GLN A O 1
ATOM 644 N N . SER A 1 86 ? 4.916 -3.237 5.977 1.00 97.88 86 SER A N 1
ATOM 645 C CA . SER A 1 86 ? 5.777 -2.928 4.826 1.00 97.88 86 SER A CA 1
ATOM 646 C C . SER A 1 86 ? 5.380 -3.797 3.632 1.00 97.88 86 SER A C 1
ATOM 648 O O . SER A 1 86 ? 5.131 -4.987 3.799 1.00 97.88 86 SER A O 1
ATOM 650 N N . ILE A 1 87 ? 5.250 -3.201 2.451 1.00 98.19 87 ILE A N 1
ATOM 651 C CA . ILE A 1 87 ? 4.848 -3.842 1.198 1.00 98.19 87 ILE A CA 1
ATOM 652 C C . ILE A 1 87 ? 5.858 -3.431 0.141 1.00 98.19 87 ILE A C 1
ATOM 654 O O . ILE A 1 87 ? 5.953 -2.254 -0.195 1.00 98.19 87 ILE A O 1
ATOM 658 N N . LYS A 1 88 ? 6.598 -4.379 -0.423 1.00 97.94 88 LYS A N 1
ATOM 659 C CA . LYS A 1 88 ? 7.659 -4.068 -1.383 1.00 97.94 88 LYS A CA 1
ATOM 660 C C . LYS A 1 88 ? 7.414 -4.753 -2.716 1.00 97.94 88 LYS A C 1
ATOM 662 O O . LYS A 1 88 ? 7.079 -5.931 -2.779 1.00 97.94 88 LYS A O 1
ATOM 667 N N . THR A 1 89 ? 7.588 -4.011 -3.800 1.00 96.06 89 THR A N 1
ATOM 668 C CA . THR A 1 89 ? 7.610 -4.593 -5.150 1.00 96.06 89 THR A CA 1
ATOM 669 C C . THR A 1 89 ? 8.857 -5.471 -5.310 1.00 96.06 89 THR A C 1
ATOM 671 O O . THR A 1 89 ? 9.956 -5.062 -4.940 1.00 96.06 89 THR A O 1
ATOM 674 N N . LEU A 1 90 ? 8.722 -6.690 -5.839 1.00 91.19 90 LEU A N 1
ATOM 675 C CA . LEU A 1 90 ? 9.878 -7.586 -6.017 1.00 91.19 90 LEU A CA 1
ATOM 676 C C . LEU A 1 90 ? 10.728 -7.269 -7.252 1.00 91.19 90 LEU A C 1
ATOM 678 O O . LEU A 1 90 ? 11.811 -7.826 -7.420 1.00 91.19 90 LEU A O 1
ATOM 682 N N . MET A 1 91 ? 10.251 -6.379 -8.117 1.00 91.00 91 MET A N 1
ATOM 683 C CA . MET A 1 91 ? 10.971 -5.932 -9.302 1.00 91.00 91 MET A CA 1
ATOM 684 C C . MET A 1 91 ? 10.668 -4.460 -9.595 1.00 91.00 91 MET A C 1
ATOM 686 O O . MET A 1 91 ? 9.670 -3.944 -9.087 1.00 91.00 91 MET A O 1
ATOM 690 N N . PRO A 1 92 ? 11.510 -3.773 -10.387 1.00 92.94 92 PRO A N 1
ATOM 691 C CA . PRO A 1 92 ? 11.300 -2.370 -10.714 1.00 92.94 92 PRO A CA 1
ATOM 692 C C . PRO A 1 92 ? 9.979 -2.116 -11.452 1.00 92.94 92 PRO A C 1
ATOM 694 O O . PRO A 1 92 ? 9.660 -2.811 -12.416 1.00 92.94 92 PRO A O 1
ATOM 697 N N . VAL A 1 93 ? 9.243 -1.089 -11.027 1.00 94.38 93 VAL A N 1
ATOM 698 C CA . VAL A 1 93 ? 7.965 -0.654 -11.616 1.00 94.38 93 VAL A CA 1
ATOM 699 C C . VAL A 1 93 ? 8.012 0.834 -11.940 1.00 94.38 93 VAL A C 1
ATOM 701 O O . VAL A 1 93 ? 8.775 1.569 -11.317 1.00 94.38 93 VAL A O 1
ATOM 704 N N . SER A 1 94 ? 7.207 1.282 -12.901 1.00 94.38 94 SER A N 1
ATOM 705 C CA . SER A 1 94 ? 7.099 2.701 -13.275 1.00 94.38 94 SER A CA 1
ATOM 706 C C . SER A 1 94 ? 6.072 3.450 -12.439 1.00 94.38 94 SER A C 1
ATOM 708 O O . SER A 1 94 ? 6.195 4.650 -12.213 1.00 94.38 94 SER A O 1
ATOM 710 N N . SER A 1 95 ? 5.052 2.746 -11.961 1.00 94.69 95 SER A N 1
ATOM 711 C CA . SER A 1 95 ? 4.111 3.290 -10.996 1.00 94.69 95 SER A CA 1
ATOM 712 C C . SER A 1 95 ? 3.655 2.218 -10.024 1.00 94.69 95 SER A C 1
ATOM 714 O O . SER A 1 95 ? 3.642 1.020 -10.328 1.00 94.69 95 SER A O 1
ATOM 716 N N . PHE A 1 96 ? 3.276 2.678 -8.842 1.00 96.19 96 PHE A N 1
ATOM 717 C CA . PHE A 1 96 ? 2.640 1.878 -7.815 1.00 96.19 96 PHE A CA 1
ATOM 718 C C . PHE A 1 96 ? 1.408 2.636 -7.327 1.00 96.19 96 PHE A C 1
ATOM 720 O O . PHE A 1 96 ? 1.474 3.832 -7.062 1.00 96.19 96 PHE A O 1
ATOM 727 N N . SER A 1 97 ? 0.280 1.951 -7.205 1.00 97.00 97 SER A N 1
ATOM 728 C CA . SER A 1 97 ? -0.948 2.507 -6.649 1.00 97.00 97 SER A CA 1
ATOM 729 C C . SER A 1 97 ? -1.504 1.588 -5.577 1.00 97.00 97 SER A C 1
ATOM 731 O O . SER A 1 97 ? -1.452 0.364 -5.703 1.00 97.00 97 SER A O 1
ATOM 733 N N . ILE A 1 98 ? -2.060 2.188 -4.532 1.00 98.06 98 ILE A N 1
ATOM 734 C CA . ILE A 1 98 ? -2.761 1.481 -3.469 1.00 98.06 98 ILE A CA 1
ATOM 735 C C . ILE A 1 98 ? -4.143 2.091 -3.275 1.00 98.06 98 ILE A C 1
ATOM 737 O O . ILE A 1 98 ? -4.272 3.261 -2.928 1.00 98.06 98 ILE A O 1
ATOM 741 N N . ALA A 1 99 ? -5.174 1.283 -3.484 1.00 97.12 99 ALA A N 1
ATOM 742 C CA . ALA A 1 99 ? -6.532 1.562 -3.049 1.00 97.12 99 ALA A CA 1
ATOM 743 C C . ALA A 1 99 ? -6.734 0.919 -1.676 1.00 97.12 99 ALA A C 1
ATOM 745 O O . ALA A 1 99 ? -6.515 -0.281 -1.533 1.00 97.12 99 ALA A O 1
ATOM 746 N N . THR A 1 100 ? -7.128 1.696 -0.669 1.00 97.00 100 THR A N 1
ATOM 747 C CA . THR A 1 100 ? -7.434 1.179 0.672 1.00 97.00 100 THR A CA 1
ATOM 748 C C . THR A 1 100 ? -8.908 1.359 0.981 1.00 97.00 100 THR A C 1
ATOM 750 O O . THR A 1 100 ? -9.415 2.478 0.925 1.00 97.00 100 THR A O 1
ATOM 753 N N . ILE A 1 101 ? -9.562 0.274 1.378 1.00 95.19 101 ILE A N 1
ATOM 754 C CA . ILE A 1 101 ? -10.866 0.293 2.041 1.00 95.19 101 ILE A CA 1
ATOM 755 C C . ILE A 1 101 ? -10.634 -0.165 3.477 1.00 95.19 101 ILE A C 1
ATOM 757 O O . ILE A 1 101 ? -9.968 -1.177 3.690 1.00 95.19 101 ILE A O 1
ATOM 761 N N . ALA A 1 102 ? -11.173 0.563 4.453 1.00 94.19 102 ALA A N 1
ATOM 762 C CA . ALA 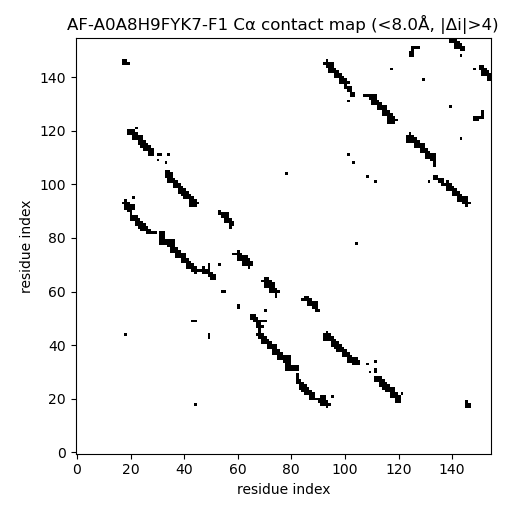A 1 102 ? -11.121 0.174 5.856 1.00 94.19 102 ALA A CA 1
ATOM 763 C C . ALA A 1 102 ? -12.541 0.006 6.393 1.00 94.19 102 ALA A C 1
ATOM 765 O O . ALA A 1 102 ? -13.371 0.897 6.247 1.00 94.19 102 ALA A O 1
ATOM 766 N N . ALA A 1 103 ? -12.806 -1.130 7.027 1.00 92.38 103 ALA A N 1
ATOM 767 C CA . ALA A 1 103 ? -14.083 -1.441 7.648 1.00 92.38 103 ALA A CA 1
ATOM 768 C C . ALA A 1 103 ? -13.887 -1.571 9.156 1.00 92.38 103 ALA A C 1
ATOM 770 O O . ALA A 1 103 ? -12.979 -2.263 9.615 1.00 92.38 103 ALA A O 1
ATOM 771 N N . ASN A 1 104 ? -14.729 -0.910 9.937 1.00 91.75 104 ASN A N 1
ATOM 772 C CA . ASN A 1 104 ? -14.770 -1.124 11.374 1.00 91.75 104 ASN A CA 1
ATOM 773 C C . ASN A 1 104 ? -15.347 -2.512 11.687 1.00 91.75 104 ASN A C 1
ATOM 775 O O . ASN A 1 104 ? -16.303 -2.969 11.066 1.00 91.75 104 ASN A O 1
ATOM 779 N N . LEU A 1 105 ? -14.778 -3.172 12.688 1.00 91.00 105 LEU A N 1
ATOM 780 C CA . LEU A 1 105 ? -15.238 -4.476 13.175 1.00 91.00 105 LEU A CA 1
ATOM 781 C C . LEU A 1 105 ? -16.069 -4.350 14.457 1.00 91.00 105 LEU A C 1
ATOM 783 O O . LEU A 1 105 ? -16.646 -5.326 14.927 1.00 91.00 105 LEU A O 1
ATOM 787 N N . THR A 1 106 ? -16.121 -3.147 15.031 1.00 87.25 106 THR A N 1
ATOM 788 C CA . THR A 1 106 ? -16.861 -2.831 16.253 1.00 87.25 106 THR A CA 1
ATOM 789 C C . THR A 1 106 ? -17.735 -1.600 16.042 1.00 87.25 106 THR A C 1
ATOM 791 O O . THR A 1 106 ? -17.369 -0.673 15.310 1.00 87.25 106 THR A O 1
ATOM 794 N N . GLU A 1 107 ? -18.877 -1.558 16.722 1.00 78.75 107 GLU A N 1
ATOM 795 C CA . GLU A 1 107 ? -19.754 -0.386 16.732 1.00 78.75 107 GLU A CA 1
ATOM 796 C C . GLU A 1 107 ? -19.048 0.832 17.357 1.00 78.75 107 GLU A C 1
ATOM 798 O O . GLU A 1 107 ? -18.229 0.693 18.267 1.00 78.75 107 GLU A O 1
ATOM 803 N N . ASN A 1 108 ? -19.372 2.036 16.872 1.00 69.56 108 ASN A N 1
ATOM 804 C CA . ASN A 1 108 ? -18.884 3.320 17.400 1.00 69.56 108 ASN A CA 1
ATOM 805 C C . ASN A 1 108 ? -17.351 3.498 17.425 1.00 69.56 108 ASN A C 1
ATOM 807 O O . ASN A 1 108 ? -16.824 4.220 18.274 1.00 69.56 108 ASN A O 1
ATOM 811 N N . SER A 1 109 ? -16.617 2.877 16.497 1.00 76.88 109 SER A N 1
ATOM 812 C CA . SER A 1 109 ? -15.170 3.082 16.411 1.00 76.88 109 SER A CA 1
ATOM 813 C C . SER A 1 109 ? -14.833 4.521 15.997 1.00 76.88 109 SER A C 1
ATOM 815 O O . SER A 1 109 ? -15.467 5.112 15.116 1.00 76.88 109 SER A O 1
ATOM 817 N N . THR A 1 110 ? -13.804 5.095 16.622 1.00 90.62 110 THR A N 1
ATOM 818 C CA . THR A 1 110 ? -13.194 6.338 16.134 1.00 90.62 110 THR A CA 1
ATOM 819 C C . THR A 1 110 ? -12.577 6.099 14.758 1.00 90.62 110 THR A C 1
ATOM 821 O O . THR A 1 110 ? -12.142 4.974 14.512 1.00 90.62 110 THR A O 1
ATOM 824 N N . PRO A 1 111 ? -12.457 7.121 13.891 1.00 93.56 111 PRO A N 1
ATOM 825 C CA . PRO A 1 111 ? -11.841 6.961 12.577 1.00 93.56 111 PRO A CA 1
ATOM 826 C C . PRO A 1 111 ? -10.454 6.312 12.653 1.00 93.56 111 PRO A C 1
ATOM 828 O O . PRO A 1 111 ? -9.658 6.636 13.539 1.00 93.56 111 PRO A O 1
ATOM 831 N N . LEU A 1 112 ? -10.156 5.400 11.731 1.00 95.06 112 LEU A N 1
ATOM 832 C CA . LEU A 1 112 ? -8.819 4.828 11.591 1.00 95.06 112 LEU A CA 1
ATOM 833 C C . LEU A 1 112 ? -7.933 5.839 10.872 1.00 95.06 112 LEU A C 1
ATOM 835 O O . LEU A 1 112 ? -8.234 6.239 9.751 1.00 95.06 112 LEU A O 1
ATOM 839 N N . THR A 1 113 ? -6.820 6.230 11.480 1.00 96.56 113 THR A N 1
ATOM 840 C CA . THR A 1 113 ? -5.784 6.991 10.778 1.00 96.56 113 THR A CA 1
ATOM 841 C C . THR A 1 113 ? -4.725 6.043 10.233 1.00 96.56 113 THR A C 1
ATOM 843 O O . THR A 1 113 ? -4.404 5.032 10.856 1.00 96.56 113 THR A O 1
ATOM 846 N N . ALA A 1 114 ? -4.173 6.353 9.065 1.00 97.62 114 ALA A N 1
ATOM 847 C CA . ALA A 1 114 ? -3.049 5.614 8.510 1.00 97.62 114 ALA A CA 1
ATOM 848 C C . ALA A 1 114 ? -2.088 6.565 7.799 1.00 97.62 114 ALA A C 1
ATOM 850 O O . ALA A 1 114 ? -2.505 7.410 7.005 1.00 97.62 114 ALA A O 1
ATOM 851 N N . LYS A 1 115 ? -0.797 6.425 8.090 1.00 98.31 115 LYS A N 1
ATOM 852 C CA . LYS A 1 115 ? 0.288 7.122 7.404 1.00 98.31 115 LYS A CA 1
ATOM 853 C C . LYS A 1 115 ? 0.913 6.186 6.379 1.00 98.31 115 LYS A C 1
ATOM 855 O O . LYS A 1 115 ? 1.378 5.112 6.743 1.00 98.31 115 LYS A O 1
ATOM 860 N N . TYR A 1 116 ? 0.953 6.624 5.132 1.00 98.31 116 TYR A N 1
ATOM 861 C CA . TYR A 1 116 ? 1.548 5.945 3.991 1.00 98.31 116 TYR A CA 1
ATOM 862 C C . TYR A 1 116 ? 2.855 6.657 3.657 1.00 98.31 116 TYR A C 1
ATOM 864 O O . TYR A 1 116 ? 2.847 7.853 3.383 1.00 98.31 116 TYR A O 1
ATOM 872 N N . GLU A 1 117 ? 3.974 5.950 3.698 1.00 98.06 117 GLU A N 1
ATOM 873 C CA . GLU A 1 117 ? 5.299 6.455 3.348 1.00 98.06 117 GLU A CA 1
ATOM 874 C C . GLU A 1 117 ? 5.861 5.614 2.197 1.00 98.06 117 GLU A C 1
ATOM 876 O O . GLU A 1 117 ? 5.941 4.391 2.293 1.00 98.06 117 GLU A O 1
ATOM 881 N N . PHE A 1 118 ? 6.245 6.273 1.107 1.00 97.44 118 PHE A N 1
ATOM 882 C CA . PHE A 1 118 ? 6.777 5.637 -0.095 1.00 97.44 118 PHE A CA 1
ATOM 883 C C . PHE A 1 118 ? 8.292 5.790 -0.140 1.00 97.44 118 PHE A C 1
ATOM 885 O O . PHE A 1 118 ? 8.831 6.894 0.012 1.00 97.44 118 PHE A O 1
ATOM 892 N N . TYR A 1 119 ? 8.981 4.683 -0.386 1.00 96.44 119 TYR A N 1
ATOM 893 C CA . TYR A 1 119 ? 10.434 4.617 -0.433 1.00 96.44 119 TYR A CA 1
ATOM 894 C C . TYR A 1 119 ? 10.914 4.089 -1.784 1.00 96.44 119 TYR A C 1
ATOM 896 O O . TYR A 1 119 ? 10.348 3.143 -2.331 1.00 96.44 119 TYR A O 1
ATOM 904 N N . ILE A 1 120 ? 12.002 4.679 -2.275 1.00 94.06 120 ILE A N 1
ATOM 905 C CA . ILE A 1 120 ? 12.801 4.184 -3.399 1.00 94.06 120 ILE A CA 1
ATOM 906 C C . ILE A 1 120 ? 14.228 4.036 -2.883 1.00 94.06 120 ILE A C 1
ATOM 908 O O . ILE A 1 120 ? 14.740 4.944 -2.227 1.00 94.06 120 ILE A O 1
ATOM 912 N N . ASP A 1 121 ? 14.851 2.886 -3.141 1.00 89.12 121 ASP A N 1
ATOM 913 C CA . ASP A 1 121 ? 16.241 2.606 -2.758 1.00 89.12 121 ASP A CA 1
ATOM 914 C C . ASP A 1 121 ? 16.519 2.883 -1.260 1.00 89.12 121 ASP A C 1
ATOM 916 O O . ASP A 1 121 ? 17.562 3.395 -0.863 1.00 89.12 121 ASP A O 1
ATOM 920 N N . GLY A 1 122 ? 15.531 2.581 -0.404 1.00 89.75 122 GLY A N 1
ATOM 921 C CA . GLY A 1 122 ? 15.596 2.770 1.052 1.00 89.75 122 GLY A CA 1
ATOM 922 C C . GLY A 1 122 ? 15.426 4.216 1.537 1.00 89.75 122 GLY A C 1
ATOM 923 O O . GLY A 1 122 ? 15.367 4.453 2.745 1.00 89.75 122 GLY A O 1
ATOM 924 N N . LYS A 1 123 ? 15.291 5.191 0.632 1.00 93.50 123 LYS A N 1
ATOM 925 C CA . LYS A 1 123 ? 15.064 6.601 0.961 1.00 93.50 123 LYS A CA 1
ATOM 926 C C . LYS A 1 123 ? 13.582 6.947 0.861 1.00 93.50 123 LYS A C 1
ATOM 928 O O . LYS A 1 123 ? 12.937 6.636 -0.137 1.00 93.50 123 LYS A O 1
ATOM 933 N N . LYS A 1 124 ? 13.046 7.639 1.872 1.00 95.44 124 LYS A N 1
ATOM 934 C CA . LYS A 1 124 ? 11.672 8.159 1.821 1.00 95.44 124 LYS A CA 1
ATOM 935 C C . 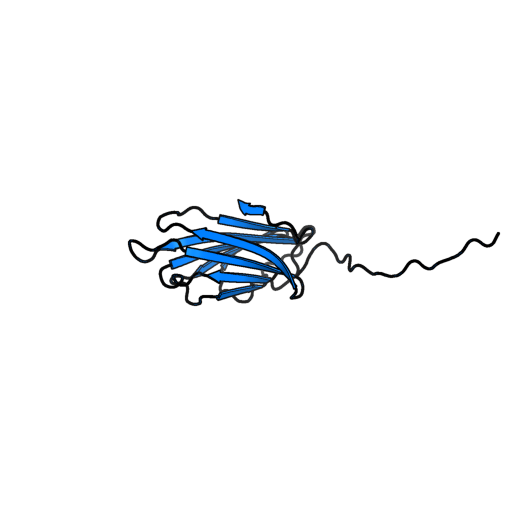LYS A 1 124 ? 11.568 9.244 0.754 1.00 95.44 124 LYS A C 1
ATOM 937 O O . LYS A 1 124 ? 12.385 10.165 0.730 1.00 95.44 124 LYS A O 1
ATOM 942 N N . THR A 1 125 ? 10.552 9.140 -0.089 1.00 94.50 125 THR A N 1
ATOM 943 C CA . THR A 1 125 ? 10.331 10.031 -1.236 1.00 94.50 125 THR A CA 1
ATOM 944 C C . THR A 1 125 ? 9.034 10.822 -1.117 1.00 94.50 125 THR A C 1
ATOM 946 O O . THR A 1 125 ? 9.047 12.033 -1.323 1.00 94.50 125 THR A O 1
ATOM 949 N N . ALA A 1 126 ? 7.953 10.172 -0.684 1.00 94.56 126 ALA A N 1
ATOM 950 C CA . ALA A 1 126 ? 6.658 10.797 -0.450 1.00 94.56 126 ALA A CA 1
ATOM 951 C C . ALA A 1 126 ? 5.993 10.231 0.808 1.00 94.56 126 ALA A C 1
ATOM 953 O O . ALA A 1 126 ? 6.286 9.114 1.242 1.00 94.56 126 ALA A O 1
ATOM 954 N N . GLU A 1 127 ? 5.070 10.995 1.385 1.00 96.38 127 GLU A N 1
ATOM 955 C CA . GLU A 1 127 ? 4.202 10.515 2.453 1.00 96.38 127 GLU A CA 1
ATOM 956 C C . GLU A 1 127 ? 2.813 11.146 2.389 1.00 96.38 127 GLU A C 1
ATOM 958 O O . GLU A 1 127 ? 2.635 12.245 1.859 1.00 96.38 127 GLU A O 1
ATOM 963 N N . LYS A 1 128 ? 1.826 10.453 2.955 1.00 96.94 128 LYS A N 1
ATOM 964 C CA . LYS A 1 128 ? 0.459 10.944 3.090 1.00 96.94 128 LYS A CA 1
ATOM 965 C C . LYS A 1 128 ? -0.229 10.304 4.284 1.00 96.94 128 LYS A C 1
ATOM 967 O O . LYS A 1 128 ? -0.125 9.100 4.491 1.00 96.94 128 LYS A O 1
ATOM 972 N N . SER A 1 129 ? -0.972 11.103 5.037 1.00 96.75 129 SER A N 1
ATOM 973 C CA . SER A 1 129 ? -1.853 10.606 6.092 1.00 96.75 129 SER A CA 1
ATOM 974 C C . SER A 1 129 ? -3.293 10.612 5.601 1.00 96.75 129 SER A C 1
ATOM 976 O O . SER A 1 129 ? -3.771 11.632 5.107 1.00 96.75 129 SER A O 1
ATOM 978 N N . LEU A 1 130 ? -3.980 9.485 5.762 1.00 95.56 130 LEU A 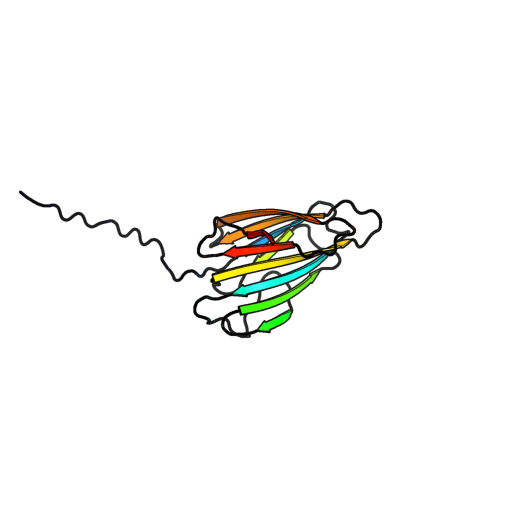N 1
ATOM 979 C CA . LEU A 1 130 ? -5.396 9.316 5.460 1.00 95.56 130 LEU A CA 1
ATOM 980 C C . LEU A 1 130 ? -6.168 8.990 6.741 1.00 95.56 130 LEU A C 1
ATOM 982 O O . LEU A 1 130 ? -5.615 8.467 7.710 1.00 95.56 130 LEU A O 1
ATOM 986 N N . SER A 1 131 ? -7.459 9.309 6.739 1.00 94.88 131 SER A N 1
ATOM 987 C CA . SER A 1 131 ? -8.395 8.982 7.817 1.00 94.88 131 SER A CA 1
ATOM 988 C C . SER A 1 131 ? -9.619 8.290 7.234 1.00 94.88 131 SER A C 1
ATOM 990 O O . SER A 1 131 ? -10.208 8.810 6.286 1.00 94.88 131 SER A O 1
ATOM 992 N N . PHE A 1 132 ? -9.994 7.139 7.780 1.00 93.19 132 PHE A N 1
ATOM 993 C CA . PHE A 1 132 ? -11.109 6.306 7.339 1.00 93.19 132 PHE A CA 1
ATOM 994 C C . PHE A 1 132 ? -12.210 6.342 8.395 1.00 93.19 132 PHE A C 1
ATOM 996 O O . PHE A 1 132 ? -11.988 5.965 9.549 1.00 93.19 132 PHE A O 1
ATOM 1003 N N . GLN A 1 133 ? -13.390 6.838 8.023 1.00 90.38 133 GLN A N 1
ATOM 1004 C CA . GLN A 1 133 ? -14.513 6.934 8.956 1.00 90.38 133 GLN A CA 1
ATOM 1005 C C . GLN A 1 133 ? -15.122 5.549 9.188 1.00 90.38 133 GLN A C 1
ATOM 1007 O O . GLN A 1 133 ? -15.087 4.691 8.314 1.00 90.38 133 GLN A O 1
ATOM 1012 N N . SER A 1 134 ? -15.723 5.338 10.357 1.00 76.81 134 SER A N 1
ATOM 1013 C CA . SER A 1 134 ? -16.324 4.058 10.752 1.00 76.81 134 SER A CA 1
ATOM 1014 C C . SER A 1 134 ? -17.509 3.601 9.894 1.00 76.81 134 SER A C 1
ATOM 1016 O O . SER A 1 134 ? -17.931 2.472 10.045 1.00 76.81 134 SER A O 1
ATOM 1018 N N . ASN A 1 135 ? -18.018 4.423 8.974 1.00 75.69 135 ASN A N 1
ATOM 1019 C CA . ASN A 1 135 ? -19.083 4.054 8.031 1.00 75.69 135 ASN A CA 1
ATOM 1020 C C . ASN A 1 135 ? -18.757 4.478 6.586 1.00 75.69 135 ASN A C 1
ATOM 1022 O O . ASN A 1 135 ? -19.656 4.602 5.755 1.00 75.69 135 ASN A O 1
ATOM 1026 N N . ASP A 1 136 ? -17.488 4.783 6.303 1.00 73.69 136 ASP A N 1
ATOM 1027 C CA . ASP A 1 136 ? -17.044 5.196 4.975 1.00 73.69 136 ASP A CA 1
ATOM 1028 C C . ASP A 1 136 ? -16.437 4.000 4.245 1.00 73.69 136 ASP A C 1
ATOM 1030 O O . ASP A 1 136 ? -15.315 3.580 4.521 1.00 73.69 136 ASP A O 1
ATOM 1034 N N . TYR A 1 137 ? -17.218 3.441 3.324 1.00 74.69 137 TYR A N 1
ATOM 1035 C CA . TYR A 1 137 ? -16.813 2.315 2.484 1.00 74.69 137 TYR A CA 1
ATOM 1036 C C . TYR A 1 137 ? -16.126 2.765 1.186 1.00 74.69 137 TYR A C 1
ATOM 1038 O O . TYR A 1 137 ? -15.860 1.931 0.319 1.00 74.69 137 TYR A O 1
ATOM 1046 N N . ALA A 1 138 ? -15.855 4.066 1.013 1.00 84.62 138 ALA A N 1
ATOM 1047 C CA . ALA A 1 138 ? -15.133 4.550 -0.151 1.00 84.62 138 ALA A CA 1
ATOM 1048 C C . ALA A 1 138 ? -13.661 4.125 -0.087 1.00 84.62 138 ALA A C 1
ATOM 1050 O O . ALA 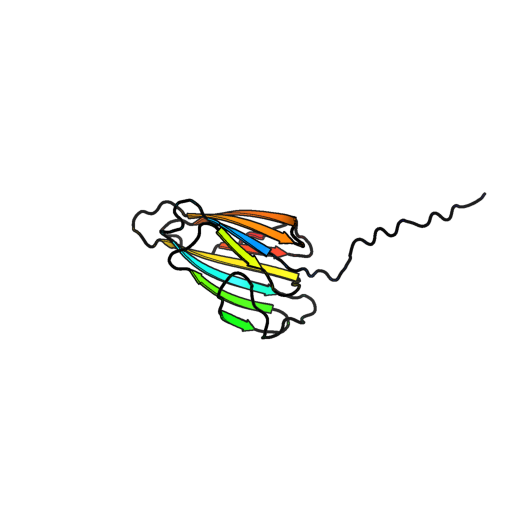A 1 138 ? -12.977 4.279 0.929 1.00 84.62 138 ALA A O 1
ATOM 1051 N N . ALA A 1 139 ? -13.160 3.610 -1.207 1.00 89.94 139 ALA A N 1
ATOM 1052 C CA . ALA A 1 139 ? -11.737 3.378 -1.361 1.00 89.94 139 ALA A CA 1
ATOM 1053 C C . ALA A 1 139 ? -11.010 4.723 -1.432 1.00 89.94 139 ALA A C 1
ATOM 1055 O O . ALA A 1 139 ? -11.421 5.607 -2.179 1.00 89.94 139 ALA A O 1
ATOM 1056 N N . LYS A 1 140 ? -9.906 4.851 -0.697 1.00 95.06 140 LYS A N 1
ATOM 1057 C CA . LYS A 1 140 ? -8.964 5.965 -0.855 1.00 95.06 140 LYS A CA 1
ATOM 1058 C C . LYS A 1 140 ? -7.772 5.485 -1.652 1.00 95.06 140 LYS A C 1
ATOM 1060 O O . LYS A 1 140 ? -7.155 4.486 -1.267 1.00 95.06 140 LYS A O 1
ATOM 1065 N N . VAL A 1 141 ? -7.459 6.165 -2.748 1.00 96.31 141 VAL A N 1
ATOM 1066 C CA . VAL A 1 141 ? -6.425 5.732 -3.684 1.00 96.31 141 VAL A CA 1
ATOM 1067 C C . VAL A 1 141 ? -5.236 6.675 -3.624 1.00 96.31 141 VAL A C 1
ATOM 1069 O O . VAL A 1 141 ? -5.371 7.886 -3.772 1.00 96.31 141 VAL A O 1
ATOM 1072 N N . LEU A 1 142 ? -4.048 6.107 -3.438 1.00 96.81 142 LEU A N 1
ATOM 1073 C CA . LEU A 1 142 ? -2.780 6.815 -3.571 1.00 96.81 142 LEU A CA 1
ATOM 1074 C C . LEU A 1 142 ? -2.029 6.258 -4.771 1.00 96.81 142 LEU A C 1
ATOM 1076 O O . LEU A 1 142 ? -1.820 5.049 -4.862 1.00 96.81 142 LEU A O 1
ATOM 1080 N N . ILE A 1 143 ? -1.612 7.145 -5.667 1.00 96.06 143 ILE A N 1
ATOM 1081 C CA . ILE A 1 143 ? -0.857 6.820 -6.876 1.00 96.06 143 ILE A CA 1
ATOM 1082 C C . ILE A 1 143 ? 0.524 7.453 -6.751 1.00 96.06 143 ILE A C 1
ATOM 1084 O O . ILE A 1 143 ? 0.655 8.665 -6.557 1.00 96.06 143 ILE A O 1
ATOM 1088 N N . PHE A 1 144 ? 1.545 6.616 -6.874 1.00 94.75 144 PHE A N 1
ATOM 1089 C CA . PHE A 1 144 ? 2.948 6.980 -6.816 1.00 94.75 144 PHE A CA 1
ATOM 1090 C C . PHE A 1 144 ? 3.598 6.753 -8.185 1.00 94.75 144 PHE A C 1
ATOM 1092 O O . PHE A 1 144 ? 3.734 5.616 -8.648 1.00 94.75 144 PHE A O 1
ATOM 1099 N N . ASP A 1 145 ? 3.980 7.852 -8.832 1.00 92.06 145 ASP A N 1
ATOM 1100 C CA . ASP A 1 145 ? 4.732 7.856 -10.086 1.00 92.06 145 ASP A CA 1
ATOM 1101 C C . ASP A 1 145 ? 6.231 7.839 -9.777 1.00 92.06 145 ASP A C 1
ATOM 1103 O O . ASP A 1 145 ? 6.771 8.770 -9.177 1.00 92.06 145 ASP A O 1
ATOM 1107 N N . VAL A 1 146 ? 6.917 6.777 -10.197 1.00 90.25 146 VAL A N 1
ATOM 1108 C CA . VAL A 1 146 ? 8.341 6.585 -9.904 1.00 90.25 146 VAL A CA 1
ATOM 1109 C C . VAL A 1 146 ? 9.216 7.602 -10.633 1.00 90.25 146 VAL A C 1
ATOM 1111 O O . VAL A 1 146 ? 10.284 7.957 -10.133 1.00 90.25 146 VAL A O 1
ATOM 1114 N N . SER A 1 147 ? 8.767 8.111 -11.782 1.00 85.56 147 SER A N 1
ATOM 1115 C CA . SER A 1 147 ? 9.482 9.154 -12.524 1.00 85.56 147 SER A CA 1
ATOM 1116 C C . SER A 1 147 ? 9.386 10.526 -11.850 1.00 85.56 147 SER A C 1
ATOM 1118 O O . SER A 1 147 ? 10.241 11.388 -12.059 1.00 85.56 147 SER A O 1
ATOM 1120 N N . ASN A 1 148 ? 8.380 10.719 -10.991 1.00 85.50 148 ASN A N 1
ATOM 1121 C CA . ASN A 1 148 ? 8.201 11.929 -10.201 1.00 85.50 148 ASN A CA 1
ATOM 1122 C C . ASN A 1 148 ? 7.919 11.602 -8.727 1.00 85.50 148 ASN A C 1
ATOM 1124 O O . ASN A 1 148 ? 6.841 11.903 -8.208 1.00 85.50 148 ASN A O 1
ATOM 1128 N N . PRO A 1 149 ? 8.912 11.057 -8.006 1.00 77.94 149 PRO A N 1
ATOM 1129 C CA . PRO A 1 149 ? 8.706 10.450 -6.693 1.00 77.94 149 PRO A CA 1
ATOM 1130 C C . PRO A 1 149 ? 8.410 11.477 -5.586 1.00 77.94 149 PRO A C 1
ATOM 1132 O O . PRO A 1 149 ? 8.141 11.113 -4.447 1.00 77.94 149 PRO A O 1
ATOM 1135 N N . SER A 1 150 ? 8.459 12.774 -5.908 1.00 76.44 150 SER A N 1
ATOM 1136 C CA . SER A 1 150 ? 8.065 13.864 -5.009 1.00 76.44 150 SER A CA 1
ATOM 1137 C C . SER A 1 150 ? 6.561 14.162 -5.030 1.00 76.44 150 SER A C 1
ATOM 1139 O O . SER A 1 150 ? 6.064 14.866 -4.150 1.00 76.44 150 SER A O 1
ATOM 1141 N N . LYS A 1 151 ? 5.828 13.649 -6.027 1.00 76.12 151 LYS A N 1
ATOM 1142 C CA . LYS A 1 151 ? 4.394 13.887 -6.190 1.00 76.12 151 LYS A CA 1
ATOM 1143 C C . 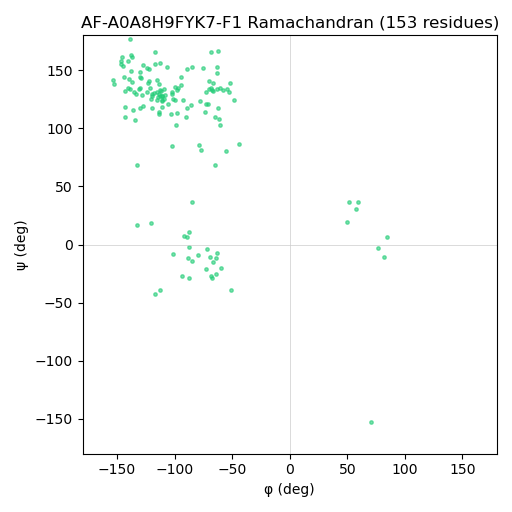LYS A 1 151 ? 3.616 12.610 -5.921 1.00 76.12 151 LYS A C 1
ATOM 1145 O O . LYS A 1 151 ? 3.808 11.596 -6.582 1.00 76.12 151 LYS A O 1
ATOM 1150 N N . LEU A 1 152 ? 2.692 12.705 -4.974 1.00 85.75 152 LEU A N 1
ATOM 1151 C CA . LEU A 1 152 ? 1.684 11.687 -4.733 1.00 85.75 152 LEU A CA 1
ATOM 1152 C C . LEU A 1 152 ? 0.328 12.222 -5.189 1.00 85.75 152 LEU A C 1
ATOM 1154 O O . LEU A 1 152 ? -0.062 13.324 -4.793 1.00 85.75 152 LEU A O 1
ATOM 1158 N N . THR A 1 153 ? -0.382 11.451 -6.006 1.00 87.25 153 THR A N 1
ATOM 1159 C CA . THR A 1 153 ? -1.754 11.771 -6.414 1.00 87.25 153 THR A CA 1
ATOM 1160 C C . THR A 1 153 ? -2.735 11.014 -5.526 1.00 87.25 153 THR A C 1
ATOM 1162 O O . THR A 1 153 ? -2.546 9.831 -5.255 1.00 87.25 153 THR A O 1
ATOM 1165 N N . GLU A 1 154 ? -3.768 11.712 -5.064 1.00 86.69 154 GLU A N 1
ATOM 1166 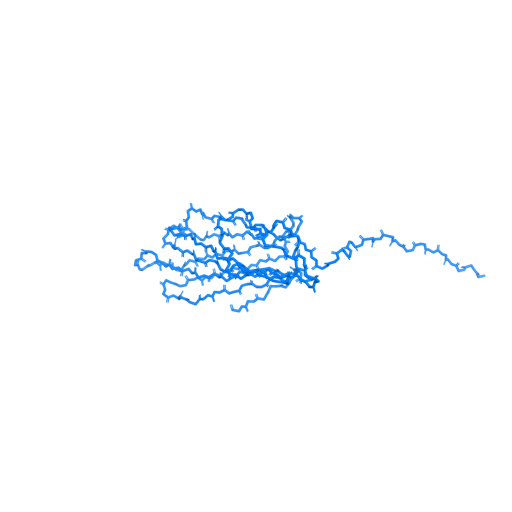C CA . GLU A 1 154 ? -4.861 11.170 -4.257 1.00 86.69 154 GLU A CA 1
ATOM 1167 C C . GLU A 1 154 ? -6.145 11.210 -5.088 1.00 86.69 154 GLU A C 1
ATOM 1169 O O . GLU A 1 154 ? -6.417 12.239 -5.709 1.00 86.69 154 GLU A O 1
ATOM 1174 N N . ASN A 1 155 ? -6.896 10.107 -5.101 1.00 73.31 155 ASN A N 1
ATOM 1175 C CA . ASN A 1 155 ? -8.216 9.985 -5.726 1.00 73.31 155 ASN A CA 1
ATOM 1176 C C . ASN A 1 155 ? -9.189 9.243 -4.808 1.00 73.31 155 ASN A C 1
ATOM 1178 O O . ASN A 1 155 ? -8.734 8.342 -4.059 1.00 73.31 155 ASN A O 1
#

Radius of gyration: 18.99 Å; Cα contacts (8 Å, |Δi|>4): 361; chains: 1; bounding box: 63×47×45 Å

Organism: NCBI:txid1768011